Protein AF-A0A4R1VUT5-F1 (afdb_monomer_lite)

Structure (mmCIF, N/CA/C/O backbone):
data_AF-A0A4R1VUT5-F1
#
_entry.id   AF-A0A4R1VUT5-F1
#
loop_
_atom_site.group_PDB
_atom_site.id
_atom_site.type_symbol
_atom_site.label_atom_id
_atom_site.label_alt_id
_atom_site.label_comp_id
_atom_site.label_asym_id
_atom_site.label_entity_id
_atom_site.label_seq_id
_atom_site.pdbx_PDB_ins_code
_atom_site.Cartn_x
_atom_site.Cartn_y
_atom_site.Cartn_z
_atom_site.occupancy
_atom_site.B_iso_or_equiv
_atom_site.auth_seq_id
_atom_site.auth_comp_id
_atom_site.auth_asym_id
_atom_site.auth_atom_id
_atom_site.pdbx_PDB_model_num
ATOM 1 N N . MET A 1 1 ? 12.288 -2.172 -21.734 1.00 50.50 1 MET A N 1
ATOM 2 C CA . MET A 1 1 ? 12.498 -1.560 -20.415 1.00 50.50 1 MET A CA 1
ATOM 3 C C . MET A 1 1 ? 11.321 -2.052 -19.616 1.00 50.50 1 MET A C 1
ATOM 5 O O . MET A 1 1 ? 10.215 -1.823 -20.076 1.00 50.50 1 MET A O 1
ATOM 9 N N . ASP A 1 2 ? 11.542 -2.863 -18.585 1.00 60.19 2 ASP A N 1
ATOM 10 C CA . ASP A 1 2 ? 10.478 -3.179 -17.630 1.00 60.19 2 ASP A CA 1
ATOM 11 C C . ASP A 1 2 ? 9.987 -1.842 -17.078 1.00 60.19 2 ASP A C 1
ATOM 13 O O . ASP A 1 2 ? 10.789 -1.089 -16.526 1.00 60.19 2 ASP A O 1
ATOM 17 N N . ASP A 1 3 ? 8.717 -1.513 -17.299 1.00 70.81 3 ASP A N 1
ATOM 18 C CA . ASP A 1 3 ? 8.088 -0.219 -16.984 1.00 70.81 3 ASP A CA 1
ATOM 19 C C . ASP A 1 3 ? 7.972 0.051 -15.466 1.00 70.81 3 ASP A C 1
ATOM 21 O O . ASP A 1 3 ? 7.131 0.821 -15.023 1.00 70.81 3 ASP A O 1
ATOM 25 N N . GLY A 1 4 ? 8.805 -0.594 -14.641 1.00 84.56 4 GLY A N 1
ATOM 26 C CA . GLY A 1 4 ? 8.902 -0.362 -13.200 1.00 84.56 4 GLY A CA 1
ATOM 27 C C . GLY A 1 4 ? 7.614 -0.619 -12.419 1.00 84.56 4 GLY A C 1
ATOM 28 O O . GLY A 1 4 ? 7.559 -0.238 -11.256 1.00 84.56 4 GLY A O 1
ATOM 29 N N . MET A 1 5 ? 6.602 -1.227 -13.042 1.00 89.00 5 MET A N 1
ATOM 30 C CA . MET A 1 5 ? 5.299 -1.450 -12.431 1.00 89.00 5 MET A CA 1
ATOM 31 C C . MET A 1 5 ? 5.389 -2.473 -11.297 1.00 89.00 5 MET A C 1
ATOM 33 O O . MET A 1 5 ? 6.138 -3.450 -11.373 1.00 89.00 5 MET A O 1
ATOM 37 N N . VAL A 1 6 ? 4.616 -2.225 -10.247 1.00 91.56 6 VAL A N 1
ATOM 38 C CA . VAL A 1 6 ? 4.504 -3.053 -9.051 1.00 91.56 6 VAL A CA 1
ATOM 39 C C . VAL A 1 6 ? 3.071 -3.565 -8.965 1.00 91.56 6 VAL A C 1
ATOM 41 O O . VAL A 1 6 ? 2.123 -2.794 -9.088 1.00 91.56 6 VAL 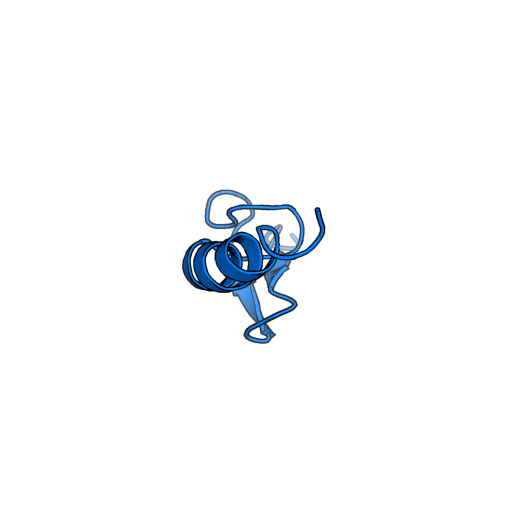A O 1
ATOM 44 N N . CYS A 1 7 ? 2.915 -4.868 -8.756 1.00 93.06 7 CYS A N 1
ATOM 45 C CA . CYS A 1 7 ? 1.607 -5.490 -8.593 1.00 93.06 7 CYS A CA 1
ATOM 46 C C . CYS A 1 7 ? 1.137 -5.333 -7.142 1.00 93.06 7 CYS A C 1
ATOM 48 O O . CYS A 1 7 ? 1.871 -5.667 -6.211 1.00 93.06 7 CYS A O 1
ATOM 50 N N . CYS A 1 8 ? -0.079 -4.826 -6.948 1.00 93.25 8 CYS A N 1
ATOM 51 C CA . CYS A 1 8 ? -0.689 -4.711 -5.629 1.00 93.25 8 CYS A CA 1
ATOM 52 C C . CYS A 1 8 ? -1.168 -6.087 -5.139 1.00 93.25 8 CYS A C 1
ATOM 54 O O . CYS A 1 8 ? -2.019 -6.703 -5.774 1.00 93.25 8 CYS A O 1
ATOM 56 N N . GLU A 1 9 ? -0.731 -6.541 -3.963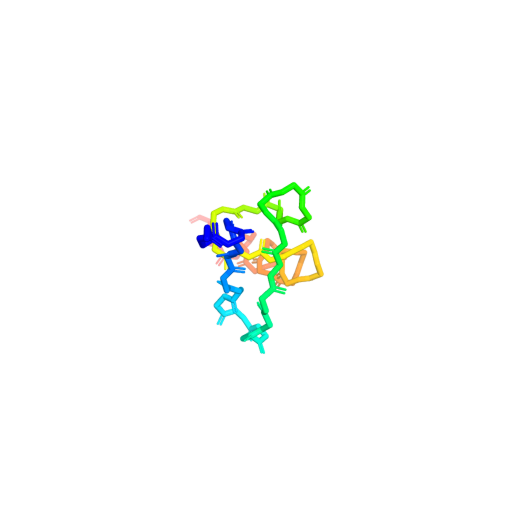 1.00 92.00 9 GLU A N 1
ATOM 57 C CA . GLU A 1 9 ? -1.091 -7.873 -3.440 1.00 92.00 9 GLU A CA 1
ATOM 58 C C . GLU A 1 9 ? -2.573 -8.013 -3.049 1.00 92.00 9 GLU A C 1
ATOM 60 O O . GLU A 1 9 ? -3.091 -9.124 -2.934 1.00 92.00 9 GLU A O 1
ATOM 65 N N . CYS A 1 10 ? -3.281 -6.897 -2.855 1.00 91.31 10 CYS A N 1
ATOM 66 C CA . CYS A 1 10 ? -4.699 -6.910 -2.494 1.00 91.31 10 CYS A CA 1
ATOM 67 C C . CYS A 1 10 ? -5.642 -7.051 -3.705 1.00 91.31 10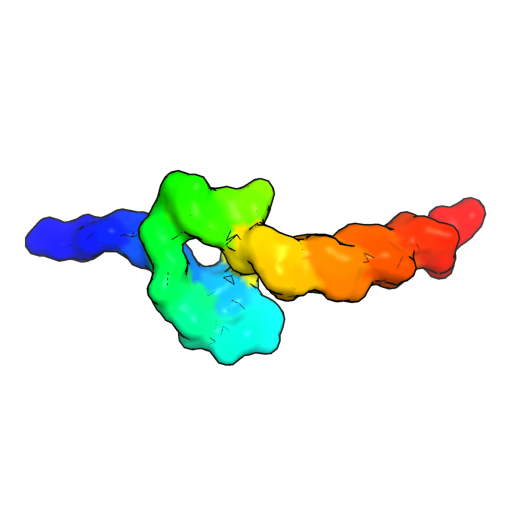 CYS A C 1
ATOM 69 O O . CYS A 1 10 ? -6.500 -7.933 -3.699 1.00 91.31 10 CYS A O 1
ATOM 71 N N . CYS A 1 11 ? -5.502 -6.208 -4.738 1.00 92.88 11 CYS A N 1
ATOM 72 C CA . CYS A 1 11 ? -6.357 -6.252 -5.932 1.00 92.88 11 CYS A CA 1
ATOM 73 C C . CYS A 1 11 ? -5.739 -7.001 -7.126 1.00 92.88 11 CYS A C 1
ATOM 75 O O . CYS A 1 11 ? -6.476 -7.452 -8.000 1.00 92.88 11 CYS A O 1
ATOM 77 N N . GLY A 1 12 ? -4.415 -7.179 -7.155 1.00 92.12 12 GLY A N 1
ATOM 78 C CA . GLY A 1 12 ? -3.691 -7.825 -8.252 1.00 92.12 12 GLY A CA 1
ATOM 79 C C . GLY A 1 12 ? -3.460 -6.940 -9.479 1.00 92.12 12 GLY A C 1
ATOM 80 O O . GLY A 1 12 ? -2.969 -7.442 -10.487 1.00 92.12 12 GLY A O 1
ATOM 81 N N . ASP A 1 13 ? -3.814 -5.654 -9.418 1.00 93.31 13 ASP A N 1
ATOM 82 C CA . ASP A 1 13 ? -3.535 -4.693 -10.488 1.00 93.31 13 ASP A CA 1
ATOM 83 C C . ASP A 1 13 ? -2.079 -4.208 -10.444 1.00 93.31 13 ASP A C 1
ATOM 85 O O . ASP A 1 13 ? -1.456 -4.128 -9.380 1.00 93.31 13 ASP A O 1
ATOM 89 N N . ASP A 1 14 ? -1.550 -3.870 -11.618 1.00 92.75 14 ASP A N 1
ATOM 90 C CA . ASP A 1 14 ? -0.214 -3.308 -11.799 1.00 92.75 14 ASP A CA 1
ATOM 91 C C . ASP A 1 14 ? -0.264 -1.776 -11.735 1.00 92.75 14 ASP A C 1
ATOM 93 O O . ASP A 1 14 ? -0.984 -1.129 -12.499 1.00 92.75 14 ASP A O 1
ATOM 97 N N . PHE A 1 15 ? 0.540 -1.186 -10.852 1.00 91.19 15 PHE A N 1
ATOM 98 C CA . PHE A 1 15 ? 0.625 0.260 -10.655 1.00 91.19 15 PHE A CA 1
ATOM 99 C C . PHE A 1 15 ? 2.051 0.761 -10.844 1.00 91.19 15 PHE A C 1
ATOM 101 O O . PHE A 1 15 ? 3.025 0.045 -10.604 1.00 91.19 15 PHE A O 1
ATOM 108 N N . ALA A 1 16 ? 2.194 2.025 -11.238 1.00 91.38 16 ALA A N 1
ATOM 109 C CA . ALA A 1 16 ? 3.490 2.679 -11.168 1.00 91.38 16 ALA A CA 1
ATOM 110 C C . ALA A 1 16 ? 3.922 2.807 -9.693 1.00 91.38 16 ALA A C 1
ATOM 112 O O . ALA A 1 16 ? 3.080 2.986 -8.813 1.00 91.38 16 ALA A O 1
ATOM 113 N N . PRO A 1 17 ? 5.228 2.771 -9.390 1.00 89.25 17 PRO A N 1
ATOM 114 C CA . PRO A 1 17 ? 5.715 2.857 -8.015 1.00 89.25 17 PRO A CA 1
ATOM 115 C C . PRO A 1 17 ? 5.416 4.219 -7.369 1.00 89.25 17 PRO A C 1
ATOM 117 O O . PRO A 1 17 ? 5.434 4.326 -6.149 1.00 89.25 17 PRO A O 1
ATOM 120 N N . GLU A 1 18 ? 5.140 5.253 -8.171 1.00 89.75 18 GLU A N 1
ATOM 121 C CA . GLU A 1 18 ? 4.660 6.560 -7.702 1.00 89.75 18 GLU A CA 1
ATOM 122 C C . GLU A 1 18 ? 3.165 6.579 -7.335 1.00 89.75 18 GLU A C 1
ATOM 124 O O . GLU A 1 18 ? 2.761 7.421 -6.538 1.00 89.75 18 GLU A O 1
ATOM 129 N N . ASP A 1 19 ? 2.377 5.639 -7.871 1.00 89.94 19 ASP A N 1
ATOM 130 C CA . ASP A 1 19 ? 0.941 5.457 -7.601 1.00 89.94 19 ASP A CA 1
ATOM 131 C C . ASP A 1 19 ? 0.676 4.382 -6.526 1.00 89.94 19 ASP A C 1
ATOM 133 O O . ASP A 1 19 ? -0.471 4.087 -6.178 1.00 89.94 19 ASP A O 1
ATOM 137 N N . MET A 1 20 ? 1.735 3.765 -6.001 1.00 91.38 20 MET A N 1
ATOM 138 C CA . MET A 1 20 ? 1.665 2.800 -4.909 1.00 91.38 20 MET A CA 1
ATOM 139 C C . MET A 1 20 ? 1.810 3.517 -3.568 1.00 91.38 20 MET A C 1
ATOM 141 O O . MET A 1 20 ? 2.705 4.341 -3.377 1.00 91.38 20 MET A O 1
ATOM 145 N N . ALA A 1 21 ? 0.965 3.164 -2.600 1.00 91.62 21 ALA A N 1
ATOM 146 C CA . ALA A 1 21 ? 1.061 3.742 -1.265 1.00 91.62 21 ALA A CA 1
ATOM 147 C C . ALA A 1 21 ? 2.170 3.095 -0.429 1.00 91.62 21 ALA A C 1
ATOM 149 O O . ALA A 1 21 ? 2.780 3.748 0.419 1.00 91.62 21 ALA A O 1
ATOM 150 N N . THR A 1 22 ? 2.437 1.810 -0.668 1.00 89.88 22 THR A N 1
ATOM 151 C CA . THR A 1 22 ? 3.535 1.052 -0.059 1.00 89.88 22 THR A CA 1
ATOM 152 C C . THR A 1 22 ? 4.235 0.194 -1.112 1.00 89.88 22 THR A C 1
ATOM 154 O O . THR A 1 22 ? 3.878 0.219 -2.283 1.00 89.88 22 THR A O 1
ATOM 157 N N . ALA A 1 23 ? 5.236 -0.596 -0.717 1.00 88.62 23 ALA A N 1
ATOM 158 C CA . ALA A 1 23 ? 5.913 -1.507 -1.643 1.00 88.62 23 ALA A CA 1
ATOM 159 C C . ALA A 1 23 ? 4.996 -2.614 -2.209 1.00 88.62 23 ALA A C 1
ATOM 161 O O . ALA A 1 23 ? 5.362 -3.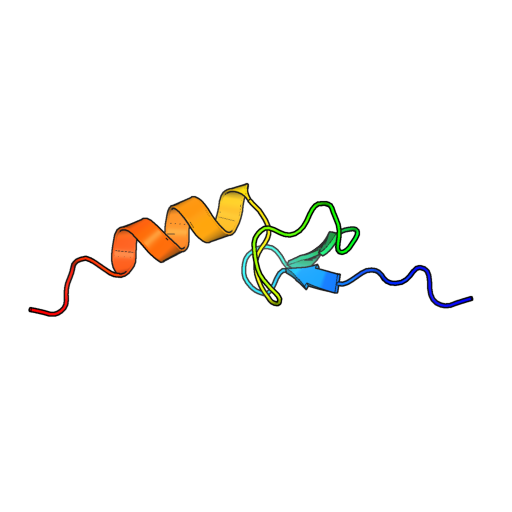243 -3.196 1.00 88.62 23 ALA A O 1
ATOM 162 N N . GLU A 1 24 ? 3.842 -2.860 -1.583 1.00 90.62 24 GLU A N 1
ATOM 163 C CA . GLU A 1 24 ? 3.002 -4.044 -1.820 1.00 90.62 24 GLU A CA 1
ATOM 164 C C . GLU A 1 24 ? 1.522 -3.686 -2.049 1.00 90.62 24 GLU A C 1
ATOM 166 O O . GLU A 1 24 ? 0.775 -4.488 -2.608 1.00 90.62 24 GLU A O 1
ATOM 171 N N . PHE A 1 25 ? 1.083 -2.480 -1.660 1.00 92.62 25 PHE A N 1
ATOM 172 C CA . PHE A 1 25 ? -0.320 -2.064 -1.724 1.00 92.62 25 PHE A CA 1
ATOM 173 C C . PHE A 1 25 ? -0.511 -0.698 -2.395 1.00 92.62 25 PHE A C 1
ATOM 175 O O . PHE A 1 25 ? 0.228 0.259 -2.143 1.00 92.62 25 PHE A O 1
ATOM 182 N N . CYS A 1 26 ? -1.562 -0.592 -3.212 1.00 93.81 26 CYS A N 1
ATOM 183 C CA . CYS A 1 26 ? -2.029 0.678 -3.766 1.00 93.81 26 CYS A CA 1
ATOM 184 C C . CYS A 1 26 ? -2.755 1.526 -2.701 1.00 93.81 26 CYS A C 1
ATOM 186 O O . CYS A 1 26 ? -3.092 1.031 -1.623 1.00 93.81 26 CYS A O 1
ATOM 188 N N . HIS A 1 27 ? -3.019 2.802 -3.005 1.00 91.00 27 HIS A N 1
ATOM 189 C CA . HIS A 1 27 ? -3.693 3.734 -2.085 1.00 91.00 27 HIS A CA 1
ATOM 190 C C . HIS A 1 27 ? -5.073 3.258 -1.613 1.00 91.00 27 HIS A C 1
ATOM 192 O O . HIS A 1 27 ? -5.387 3.393 -0.438 1.00 91.00 27 HIS A O 1
ATOM 198 N N . GLU A 1 28 ? -5.872 2.655 -2.490 1.00 90.88 28 GLU A N 1
ATOM 199 C CA . GLU A 1 28 ? -7.204 2.171 -2.109 1.00 90.88 28 GLU A CA 1
ATOM 200 C C . GLU A 1 28 ? -7.115 0.961 -1.165 1.00 90.88 28 GLU A C 1
ATOM 202 O O . GLU A 1 28 ? -7.818 0.873 -0.158 1.00 90.88 28 GLU A O 1
ATOM 207 N N . CYS A 1 29 ? -6.207 0.031 -1.462 1.00 91.88 29 CYS A N 1
ATOM 208 C CA . CYS A 1 29 ? -6.046 -1.182 -0.675 1.00 91.88 29 CYS A CA 1
ATOM 209 C C . CYS A 1 29 ? -5.340 -0.931 0.660 1.00 91.88 29 CYS A C 1
ATOM 211 O O . CYS A 1 29 ? -5.709 -1.562 1.648 1.00 91.88 29 CYS A O 1
ATOM 213 N N . ILE A 1 30 ? -4.360 -0.020 0.727 1.00 88.94 30 ILE A N 1
ATOM 214 C CA . ILE A 1 30 ? -3.682 0.279 1.995 1.00 88.94 30 ILE A CA 1
ATOM 215 C C . ILE A 1 30 ? -4.653 0.878 3.010 1.00 88.94 30 ILE A C 1
ATOM 217 O O . ILE A 1 30 ? -4.578 0.514 4.173 1.00 88.94 30 ILE A O 1
ATOM 221 N N . GLU A 1 31 ? -5.602 1.720 2.587 1.00 85.12 31 GLU A N 1
ATOM 222 C CA . GLU A 1 31 ? -6.604 2.289 3.495 1.00 85.12 31 GLU A CA 1
ATOM 223 C C . GLU A 1 31 ? -7.484 1.189 4.107 1.00 85.12 31 GLU A C 1
ATOM 225 O O . GLU A 1 31 ? -7.833 1.254 5.283 1.00 85.12 31 GLU A O 1
ATOM 230 N N . ALA A 1 32 ? -7.786 0.131 3.347 1.00 81.62 32 ALA A N 1
ATOM 231 C CA . ALA A 1 32 ? -8.530 -1.025 3.844 1.00 81.62 32 ALA A CA 1
ATOM 232 C C . ALA A 1 32 ? -7.707 -1.934 4.782 1.00 81.62 32 ALA A C 1
ATOM 234 O O . ALA A 1 32 ? -8.2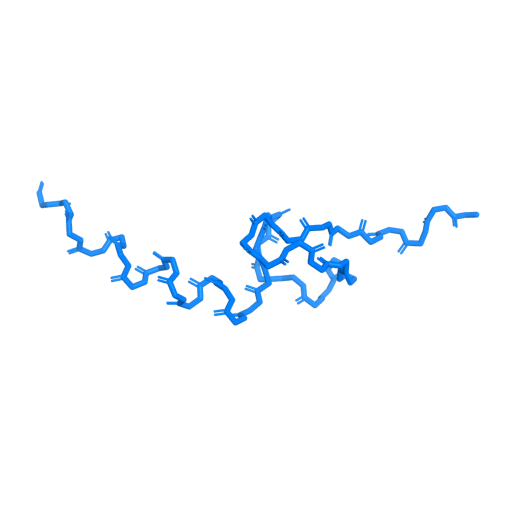76 -2.579 5.666 1.00 81.62 32 ALA A O 1
ATOM 235 N N . VAL A 1 33 ? -6.384 -2.012 4.589 1.00 78.31 33 VAL A N 1
ATOM 236 C CA . VAL A 1 33 ? -5.470 -2.829 5.411 1.00 78.31 33 VAL A CA 1
ATOM 237 C C . VAL A 1 33 ? -5.064 -2.100 6.698 1.00 78.31 33 VAL A C 1
ATOM 239 O O . VAL A 1 33 ? -5.046 -2.708 7.767 1.00 78.31 33 VAL A O 1
ATOM 242 N N . ASP A 1 34 ? -4.786 -0.799 6.625 1.00 74.81 34 ASP A N 1
ATOM 243 C CA . ASP A 1 34 ? -4.410 0.040 7.771 1.00 74.81 34 ASP A CA 1
ATOM 244 C C . ASP A 1 34 ? -5.541 0.084 8.809 1.00 74.81 34 ASP A C 1
ATOM 246 O O . ASP A 1 34 ? -5.302 -0.071 10.005 1.00 74.81 34 ASP A O 1
ATOM 250 N N . MET A 1 35 ? -6.797 0.102 8.346 1.00 64.12 35 MET A N 1
ATOM 251 C CA . MET A 1 35 ? -7.982 0.036 9.208 1.00 64.12 35 MET A CA 1
ATOM 252 C C . MET A 1 35 ? -8.114 -1.281 10.002 1.00 64.12 35 MET A C 1
ATOM 254 O O . MET A 1 35 ? -8.892 -1.339 10.950 1.00 64.12 35 MET A O 1
ATOM 258 N N . GLN A 1 36 ? -7.373 -2.338 9.642 1.00 59.34 36 GLN A N 1
ATOM 259 C CA . GLN A 1 36 ? -7.301 -3.588 10.414 1.00 59.34 36 GLN A CA 1
ATOM 260 C C . GLN A 1 36 ? -6.100 -3.649 11.368 1.00 59.34 36 GLN A C 1
ATOM 262 O O . GLN A 1 36 ? -6.044 -4.542 12.208 1.00 59.34 36 GLN A O 1
ATOM 267 N N . SER A 1 37 ? -5.158 -2.705 11.282 1.00 58.81 37 SER A N 1
ATOM 268 C CA . SER A 1 37 ? -3.955 -2.689 12.128 1.00 58.81 37 SER A CA 1
ATOM 269 C C . SER A 1 37 ? -4.182 -2.028 13.499 1.00 58.81 37 SER A C 1
ATOM 271 O O . SER A 1 37 ? -3.284 -2.036 14.337 1.00 58.81 37 SER A O 1
ATOM 273 N N . GLU A 1 38 ? -5.384 -1.502 13.766 1.00 58.34 38 GLU A N 1
ATOM 274 C CA . GLU A 1 38 ? -5.791 -0.967 15.078 1.00 58.34 38 GLU A CA 1
ATOM 275 C C . GLU A 1 38 ? -6.451 -2.017 16.007 1.00 58.34 38 GLU A C 1
ATOM 277 O O . GLU A 1 38 ? -6.992 -1.644 17.047 1.00 58.34 38 GLU A O 1
ATOM 282 N N . ASP A 1 39 ? -6.410 -3.317 15.672 1.00 57.38 39 ASP A N 1
ATOM 283 C CA . ASP A 1 39 ? -6.997 -4.405 16.486 1.00 57.38 39 ASP A CA 1
ATOM 284 C C . ASP A 1 39 ? -5.961 -5.442 16.966 1.00 57.38 39 ASP A C 1
ATOM 286 O O . ASP A 1 39 ? -6.230 -6.631 16.96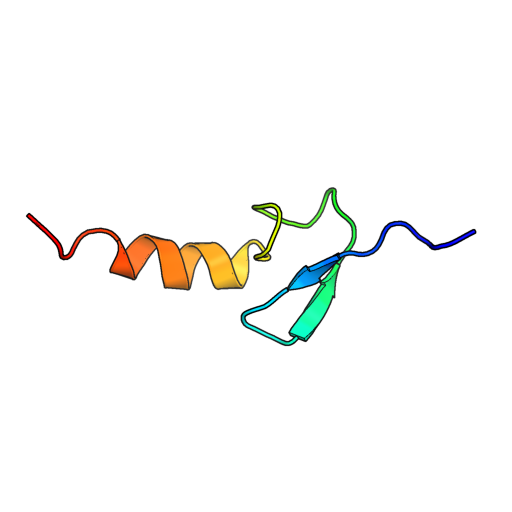2 1.00 57.38 39 ASP A O 1
ATOM 290 N N . GLU A 1 40 ? -4.774 -5.029 17.421 1.00 52.75 40 GLU A N 1
ATOM 291 C CA . GLU A 1 40 ? -4.001 -5.818 18.401 1.00 52.75 40 GLU A CA 1
ATOM 292 C C . GLU A 1 40 ? -3.371 -4.864 19.432 1.00 52.75 40 GLU A C 1
ATOM 294 O O . GLU A 1 40 ? -2.435 -4.120 19.136 1.00 52.75 40 GLU A O 1
ATOM 299 N N . GLY A 1 41 ? -3.968 -4.836 20.631 1.00 47.94 41 GLY A N 1
ATOM 300 C CA . GLY A 1 41 ? -3.533 -4.042 21.789 1.00 47.94 41 GLY A CA 1
ATOM 301 C C . GLY A 1 41 ? -2.445 -4.675 22.651 1.00 47.94 41 GLY A C 1
ATOM 302 O O . GLY A 1 41 ? -1.978 -5.794 22.348 1.00 47.94 41 GLY A O 1
#

Radius of gyration: 11.76 Å; chains: 1; bounding box: 21×14×42 Å

Foldseek 3Di:
DPQCWAQAPPPRDTDHPVQDPDNHHGPVVVVVVVVVVVPDD

pLDDT: mean 81.92, std 14.43, range [47.94, 93.81]

Sequence (41 aa):
MDDGMVCCECCGDDFAPEDMATAEFCHECIEAVDMQSEDEG

Secondary structure (DSSP, 8-state):
-----EE-TTT--EE-TTSBSSSS-BHHHHHHHHTTTTS--